Protein AF-A0A822EIH7-F1 (afdb_monomer_lite)

pLDDT: mean 78.68, std 15.82, range [45.62, 95.56]

Sequence (107 aa):
MNECTSEISDEQKKKHDIKTGICYKCGSTEHRLKQCTVKGDSFAYATCFICGKQGHWSRLCPDNPNGLYPNGGCCNECGSKQHFKRDCPTLLKKQGKILEIVFFILI

Radius of gyration: 18.98 Å; chains: 1; bounding box: 42×49×39 Å

Structure (mmCIF, N/CA/C/O backbone):
data_AF-A0A822EIH7-F1
#
_entry.id   AF-A0A822EIH7-F1
#
loop_
_atom_site.group_PDB
_atom_site.id
_atom_site.type_symbol
_atom_site.label_atom_id
_atom_site.label_alt_id
_atom_site.label_comp_id
_atom_site.label_asym_id
_atom_site.label_entity_id
_atom_site.label_seq_id
_atom_site.pdbx_PDB_ins_code
_atom_site.Cartn_x
_atom_site.Cartn_y
_atom_site.Cartn_z
_atom_site.occupancy
_atom_site.B_iso_or_equiv
_atom_site.auth_seq_id
_atom_site.auth_comp_id
_atom_site.auth_asym_id
_atom_site.auth_atom_id
_atom_site.pdbx_PDB_model_num
ATOM 1 N N . MET A 1 1 ? -23.480 2.847 18.351 1.00 45.62 1 MET A N 1
ATOM 2 C CA . MET A 1 1 ? -22.534 1.729 18.164 1.00 45.62 1 MET A CA 1
ATOM 3 C C . MET A 1 1 ? -22.243 1.641 16.682 1.00 45.62 1 MET A C 1
ATOM 5 O O . MET A 1 1 ? -23.177 1.461 15.919 1.00 45.62 1 MET A O 1
ATOM 9 N N . ASN A 1 2 ? -21.000 1.867 16.267 1.00 48.06 2 ASN A N 1
ATOM 10 C CA . ASN A 1 2 ? -20.639 1.895 14.853 1.00 48.06 2 ASN A CA 1
ATOM 11 C C . ASN A 1 2 ? -20.132 0.489 14.542 1.00 48.06 2 ASN A C 1
ATOM 13 O O . ASN A 1 2 ? -19.012 0.149 14.927 1.00 48.06 2 ASN A O 1
ATOM 17 N N . GLU A 1 3 ? -20.987 -0.348 13.966 1.00 56.59 3 GLU A N 1
ATOM 18 C CA . GLU A 1 3 ? -20.662 -1.733 13.640 1.00 56.59 3 GLU A CA 1
ATOM 19 C C . GLU A 1 3 ? -19.572 -1.760 12.557 1.00 56.59 3 GLU A C 1
ATOM 21 O O . GLU A 1 3 ? -19.833 -1.694 11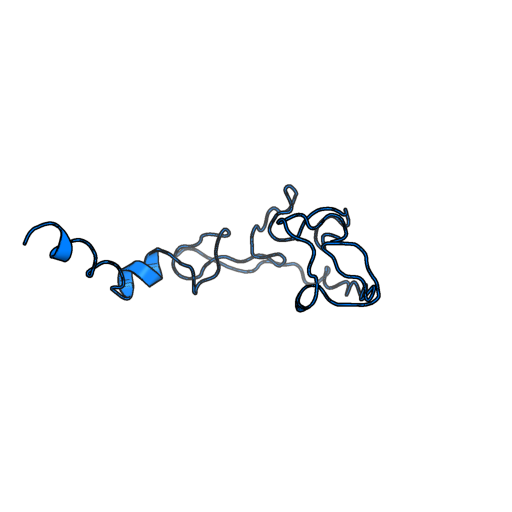.362 1.00 56.59 3 GLU A O 1
ATOM 26 N N . CYS A 1 4 ? -18.308 -1.833 12.992 1.00 61.81 4 CYS A N 1
ATOM 27 C CA . CYS A 1 4 ? -17.170 -2.263 12.174 1.00 61.81 4 CYS A CA 1
ATOM 28 C C . CYS A 1 4 ? -17.231 -3.793 11.989 1.00 61.81 4 CYS A C 1
ATOM 30 O O . CYS A 1 4 ? -16.249 -4.486 12.263 1.00 61.81 4 CYS A O 1
ATOM 32 N N . THR A 1 5 ? -18.384 -4.346 11.602 1.00 58.75 5 THR A N 1
ATOM 33 C CA . THR A 1 5 ? -18.497 -5.776 11.317 1.00 58.75 5 THR A CA 1
ATOM 34 C C . THR A 1 5 ? -17.883 -6.056 9.955 1.00 58.75 5 THR A C 1
ATOM 36 O O . THR A 1 5 ? -18.190 -5.450 8.929 1.00 58.75 5 THR A O 1
ATOM 39 N N . SER A 1 6 ? -16.918 -6.962 9.983 1.00 58.47 6 SER A N 1
ATOM 40 C CA . SER A 1 6 ? -16.290 -7.556 8.820 1.00 58.47 6 SER A CA 1
ATOM 41 C C . SER A 1 6 ? -17.275 -8.518 8.155 1.00 58.47 6 SER A C 1
ATOM 43 O O . SER A 1 6 ? -17.166 -9.727 8.339 1.00 58.47 6 SER A O 1
ATOM 45 N N . GLU A 1 7 ? -18.247 -8.012 7.402 1.00 51.31 7 GLU A N 1
ATOM 46 C CA . GLU A 1 7 ? -18.938 -8.856 6.426 1.00 51.31 7 GLU A CA 1
ATOM 47 C C . GLU A 1 7 ? -18.020 -9.020 5.217 1.00 51.31 7 GLU A C 1
ATOM 49 O O . GLU A 1 7 ? -17.996 -8.212 4.290 1.00 51.31 7 GLU A O 1
ATOM 54 N N . ILE A 1 8 ? -17.180 -10.049 5.273 1.00 58.06 8 ILE A N 1
ATOM 55 C CA . ILE A 1 8 ? -16.433 -10.526 4.117 1.00 58.06 8 ILE A CA 1
ATOM 56 C C . ILE A 1 8 ? -16.943 -11.939 3.898 1.00 58.06 8 IL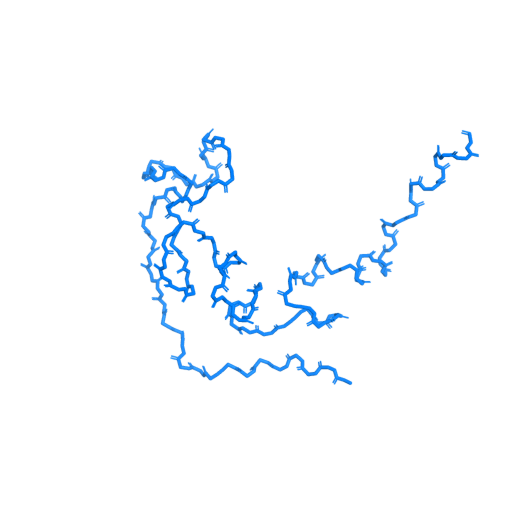E A C 1
ATOM 58 O O . ILE A 1 8 ? -16.682 -12.820 4.712 1.00 58.06 8 ILE A O 1
ATOM 62 N N . SER A 1 9 ? -17.693 -12.147 2.819 1.00 48.41 9 SER A N 1
ATOM 63 C CA . SER A 1 9 ? -18.020 -13.484 2.330 1.00 48.41 9 SER A CA 1
ATOM 64 C C . SER A 1 9 ? -16.724 -14.287 2.172 1.00 48.41 9 SER A C 1
ATOM 66 O O . SER A 1 9 ? -15.798 -13.819 1.501 1.00 48.41 9 SER A O 1
ATOM 68 N N . ASP A 1 10 ? -16.672 -15.477 2.771 1.00 56.41 10 ASP A N 1
ATOM 69 C CA . ASP A 1 10 ? -15.498 -16.353 2.932 1.00 56.41 10 ASP A CA 1
ATOM 70 C C . ASP A 1 10 ? -14.782 -16.778 1.628 1.00 56.41 10 ASP A C 1
ATOM 72 O O . ASP A 1 10 ? -13.753 -17.457 1.651 1.00 56.41 10 ASP A O 1
ATOM 76 N N . GLU A 1 11 ? -15.276 -16.364 0.464 1.00 57.44 11 GLU A N 1
ATOM 77 C CA . GLU A 1 11 ? -14.930 -16.972 -0.819 1.00 57.44 11 GLU A CA 1
ATOM 78 C C . GLU A 1 11 ? -13.720 -16.357 -1.545 1.00 57.44 11 GLU A C 1
ATOM 80 O O . GLU A 1 11 ? -13.286 -16.870 -2.574 1.00 57.44 11 GLU A O 1
ATOM 85 N N . GLN A 1 12 ? -13.106 -15.284 -1.030 1.00 56.19 12 GLN A N 1
ATOM 86 C CA . GLN A 1 12 ? -12.056 -14.556 -1.772 1.00 56.19 12 GLN A CA 1
ATOM 87 C C . GLN A 1 12 ? -10.625 -14.705 -1.241 1.00 56.19 12 GLN A C 1
ATOM 89 O O . GLN A 1 12 ? -9.727 -13.957 -1.630 1.00 56.19 12 GLN A O 1
ATOM 94 N N . LYS A 1 13 ? -10.334 -15.729 -0.432 1.00 51.81 13 LYS A N 1
ATOM 95 C CA . LYS A 1 13 ? -8.954 -16.042 -0.014 1.00 51.81 13 LYS A CA 1
ATOM 96 C C . LYS A 1 13 ? -8.166 -16.773 -1.114 1.00 51.81 13 LYS A C 1
ATOM 98 O O . LYS A 1 13 ? -7.545 -17.807 -0.867 1.00 51.81 13 LYS A O 1
ATOM 103 N N . LYS A 1 14 ? -8.145 -16.250 -2.346 1.00 51.91 14 LYS A N 1
ATOM 104 C CA . LYS A 1 14 ? -7.264 -16.781 -3.396 1.00 51.91 14 LYS A CA 1
ATOM 105 C C . LYS A 1 14 ? -5.855 -16.230 -3.175 1.00 51.91 14 LYS A C 1
ATOM 107 O O . LYS A 1 14 ? -5.532 -15.090 -3.489 1.00 51.91 14 LYS A O 1
ATOM 112 N N . LYS A 1 15 ? -5.031 -17.062 -2.542 1.00 50.66 15 LYS A N 1
ATOM 113 C CA . LYS A 1 15 ? -3.625 -16.826 -2.207 1.00 50.66 15 LYS A CA 1
ATOM 114 C C . LYS A 1 15 ? -2.829 -16.540 -3.488 1.00 50.66 15 LYS A C 1
ATOM 116 O O . LYS A 1 15 ? -2.461 -17.462 -4.208 1.00 50.66 15 LYS A O 1
ATOM 121 N N . HIS A 1 16 ? -2.590 -15.266 -3.790 1.00 52.66 16 HIS A N 1
ATOM 122 C CA . HIS A 1 16 ? -1.744 -14.871 -4.914 1.00 52.66 16 HIS A CA 1
ATOM 123 C C . HIS A 1 16 ? -0.275 -15.009 -4.492 1.00 52.66 16 HIS A C 1
ATOM 125 O O . HIS A 1 16 ? 0.328 -14.089 -3.939 1.00 52.66 16 HIS A O 1
ATOM 131 N N . ASP A 1 17 ? 0.287 -16.201 -4.692 1.00 49.06 17 ASP A N 1
ATOM 132 C CA . ASP A 1 17 ? 1.688 -16.538 -4.411 1.00 49.06 17 ASP A CA 1
ATOM 133 C C . ASP A 1 17 ? 2.610 -15.980 -5.519 1.00 49.06 17 ASP A C 1
ATOM 135 O O . ASP A 1 17 ? 3.372 -16.691 -6.163 1.00 49.06 17 ASP A O 1
ATOM 139 N N . ILE A 1 18 ? 2.535 -14.669 -5.776 1.00 60.00 18 ILE A N 1
ATOM 140 C CA . ILE A 1 18 ? 3.509 -13.974 -6.625 1.00 60.00 18 ILE A CA 1
ATOM 141 C C . ILE A 1 18 ? 4.576 -13.376 -5.710 1.00 60.00 18 ILE A C 1
ATOM 143 O O . ILE A 1 18 ? 4.598 -12.183 -5.415 1.00 60.00 18 ILE A O 1
ATOM 147 N N . LYS A 1 19 ? 5.483 -14.225 -5.221 1.00 60.19 19 LYS A N 1
ATOM 148 C CA . LYS A 1 19 ? 6.781 -13.767 -4.712 1.00 60.19 19 LYS A CA 1
ATOM 149 C C . LYS A 1 19 ? 7.748 -13.697 -5.890 1.00 60.19 19 LYS A C 1
ATOM 151 O O . LYS A 1 19 ? 8.615 -14.547 -6.030 1.00 60.19 19 LYS A O 1
ATOM 156 N N . THR A 1 20 ? 7.621 -12.671 -6.730 1.00 66.50 20 THR A N 1
ATOM 157 C CA . THR A 1 20 ? 8.471 -12.480 -7.924 1.00 66.50 20 THR A CA 1
ATOM 158 C C . THR A 1 20 ? 9.943 -12.219 -7.617 1.00 66.50 20 THR A C 1
ATOM 160 O O . THR A 1 20 ? 10.742 -12.124 -8.536 1.00 66.50 20 THR A O 1
ATOM 163 N N . GLY A 1 21 ? 10.343 -12.094 -6.346 1.00 83.25 21 GLY A N 1
ATOM 164 C CA . GLY A 1 21 ? 11.744 -11.881 -5.977 1.00 83.25 21 GLY A CA 1
ATOM 165 C C . GLY A 1 21 ? 12.331 -10.559 -6.486 1.00 83.25 21 GLY A C 1
ATOM 166 O O . GLY A 1 21 ? 13.521 -10.331 -6.310 1.00 83.25 21 GLY A O 1
ATOM 167 N N . ILE A 1 22 ? 11.513 -9.680 -7.066 1.00 92.00 22 ILE A N 1
ATOM 168 C CA . ILE A 1 22 ? 11.937 -8.381 -7.580 1.00 92.00 22 ILE A CA 1
ATOM 169 C C . ILE A 1 22 ? 11.806 -7.286 -6.521 1.00 92.00 22 ILE A C 1
ATOM 171 O O . ILE A 1 22 ? 10.974 -7.331 -5.609 1.00 92.00 22 ILE A O 1
ATOM 175 N N . CYS A 1 23 ? 12.611 -6.248 -6.676 1.00 93.62 23 CYS A N 1
ATOM 176 C CA . CYS A 1 23 ? 12.456 -4.983 -6.001 1.00 93.62 23 CYS A CA 1
ATOM 177 C C . CYS A 1 23 ? 11.289 -4.215 -6.626 1.00 93.62 23 CYS A C 1
ATOM 179 O O . CYS A 1 23 ? 11.364 -3.756 -7.761 1.00 93.62 23 CYS A O 1
ATOM 181 N N . TYR A 1 24 ? 10.225 -3.991 -5.861 1.00 93.12 24 TYR A N 1
ATOM 182 C CA . TYR A 1 24 ? 9.033 -3.295 -6.357 1.00 93.12 24 TYR A CA 1
ATOM 183 C C . TYR A 1 24 ? 9.244 -1.809 -6.702 1.00 93.12 24 TYR A C 1
ATOM 185 O O . TYR A 1 24 ? 8.373 -1.190 -7.310 1.00 93.12 24 TYR A O 1
ATOM 193 N N . LYS A 1 25 ? 10.389 -1.229 -6.320 1.00 92.88 25 LYS A N 1
ATOM 194 C CA . LYS A 1 25 ? 10.757 0.155 -6.645 1.00 92.88 25 LYS A CA 1
ATOM 195 C C . LYS A 1 25 ? 11.479 0.271 -7.986 1.00 92.88 25 LYS A C 1
ATOM 197 O O . LYS A 1 25 ? 11.120 1.127 -8.784 1.00 92.88 25 LYS A O 1
ATOM 202 N N . CYS A 1 26 ? 12.469 -0.585 -8.242 1.00 94.31 26 CYS A N 1
ATOM 203 C CA . CYS A 1 26 ? 13.341 -0.470 -9.418 1.00 94.31 26 CYS A CA 1
ATOM 204 C C . CYS A 1 26 ? 13.315 -1.672 -10.374 1.00 94.31 26 CYS A C 1
ATOM 206 O O . CYS A 1 26 ? 13.976 -1.624 -11.404 1.00 94.31 26 CYS A O 1
ATOM 208 N N . GLY A 1 27 ? 12.601 -2.748 -10.042 1.00 92.31 27 GLY A N 1
ATOM 209 C CA . GLY A 1 27 ? 12.467 -3.941 -10.883 1.00 92.31 27 GLY A CA 1
ATOM 210 C C . GLY A 1 27 ? 13.622 -4.941 -10.779 1.00 92.31 27 GLY A C 1
ATOM 211 O O . GLY A 1 27 ? 13.520 -6.032 -11.326 1.00 92.31 27 GLY A O 1
ATOM 212 N N . SER A 1 28 ? 14.699 -4.619 -10.056 1.00 94.50 28 SER A N 1
ATOM 213 C CA . SER A 1 28 ? 15.863 -5.506 -9.903 1.00 94.50 28 SER A CA 1
ATOM 214 C C . SER A 1 28 ? 15.523 -6.805 -9.164 1.00 94.50 28 SER A C 1
ATOM 216 O O . SER A 1 28 ? 14.831 -6.771 -8.151 1.00 94.50 28 SER A O 1
ATOM 218 N N . THR A 1 29 ? 16.060 -7.938 -9.611 1.00 94.00 29 THR A N 1
ATOM 219 C CA . THR A 1 29 ? 16.001 -9.239 -8.915 1.00 94.00 29 THR A CA 1
ATOM 220 C C . THR A 1 29 ? 17.056 -9.395 -7.818 1.00 94.00 29 THR A C 1
ATOM 222 O O . THR A 1 29 ? 16.908 -10.242 -6.938 1.00 94.00 29 THR A O 1
ATOM 225 N N . GLU A 1 30 ? 18.091 -8.553 -7.833 1.00 94.44 30 GLU A N 1
ATOM 226 C CA . GLU A 1 30 ? 19.296 -8.711 -7.007 1.00 94.44 30 GLU A CA 1
ATOM 227 C C . GLU A 1 30 ? 19.086 -8.312 -5.546 1.00 94.44 30 GLU A C 1
ATOM 229 O O . GLU A 1 30 ? 19.859 -8.679 -4.665 1.00 94.44 30 GLU A O 1
ATOM 234 N N . HIS A 1 31 ? 18.043 -7.534 -5.263 1.00 94.38 31 HIS A N 1
ATOM 235 C CA . HIS A 1 31 ? 17.782 -7.034 -3.923 1.00 94.38 31 HIS A CA 1
ATOM 236 C C . HIS A 1 31 ? 16.289 -6.883 -3.641 1.00 94.38 31 HIS A C 1
ATOM 238 O O . HIS A 1 31 ? 15.437 -6.882 -4.530 1.00 94.38 31 HIS A O 1
ATOM 244 N N . ARG A 1 32 ? 15.947 -6.748 -2.358 1.00 92.06 32 ARG A N 1
ATOM 245 C CA . ARG A 1 32 ? 14.588 -6.393 -1.924 1.00 92.06 32 ARG A CA 1
ATOM 246 C C . ARG A 1 32 ? 14.476 -4.891 -1.716 1.00 92.06 32 ARG A C 1
ATOM 248 O O . ARG A 1 32 ? 15.474 -4.204 -1.551 1.00 92.06 32 ARG A O 1
ATOM 255 N N . LEU A 1 33 ? 13.245 -4.390 -1.618 1.00 90.88 33 LEU A N 1
ATOM 256 C CA . LEU A 1 33 ? 12.959 -2.963 -1.426 1.00 90.88 33 LEU A CA 1
ATOM 257 C C . LEU A 1 33 ? 13.804 -2.295 -0.322 1.00 90.88 33 LEU A C 1
ATOM 259 O O . LEU A 1 33 ? 14.254 -1.172 -0.505 1.00 90.88 33 LEU A O 1
ATOM 263 N N . LYS A 1 34 ? 14.058 -2.995 0.794 1.00 91.62 34 LYS A N 1
ATOM 264 C CA . LYS A 1 34 ? 14.863 -2.486 1.922 1.00 91.62 34 LYS A CA 1
ATOM 265 C C . LYS A 1 34 ? 16.324 -2.181 1.566 1.00 91.62 34 LYS A C 1
ATOM 267 O O . LYS A 1 34 ? 16.948 -1.376 2.238 1.00 91.62 34 LYS A O 1
ATOM 272 N N . GLN A 1 35 ? 16.858 -2.850 0.551 1.00 94.88 35 GLN A N 1
ATOM 273 C CA . GLN A 1 35 ? 18.236 -2.718 0.071 1.00 94.88 35 GLN A CA 1
ATOM 274 C C . GLN A 1 35 ? 18.303 -1.890 -1.222 1.00 94.88 35 GLN A C 1
ATOM 276 O O . GLN A 1 35 ? 19.367 -1.752 -1.816 1.00 94.88 35 GLN A O 1
ATOM 281 N N . CYS A 1 36 ? 17.166 -1.362 -1.686 1.00 94.75 36 CYS A N 1
ATOM 282 C CA . CYS A 1 36 ? 17.118 -0.555 -2.891 1.00 94.75 36 CYS A CA 1
ATOM 283 C C . CYS A 1 36 ? 17.691 0.834 -2.617 1.00 94.75 36 CYS A C 1
ATOM 285 O O . CYS A 1 36 ? 17.194 1.559 -1.758 1.00 94.75 36 CYS A O 1
ATOM 287 N N . THR A 1 37 ? 18.709 1.214 -3.381 1.00 95.56 37 THR A N 1
ATOM 288 C CA . THR A 1 37 ? 19.370 2.523 -3.285 1.00 95.56 37 THR A CA 1
ATOM 289 C C . THR A 1 37 ? 18.744 3.579 -4.198 1.00 95.56 37 THR A C 1
ATOM 291 O O . THR A 1 37 ? 19.094 4.757 -4.113 1.00 95.56 37 THR A O 1
ATOM 294 N N . VAL A 1 38 ? 17.801 3.183 -5.062 1.00 94.44 38 VAL A N 1
ATOM 295 C CA . VAL A 1 38 ? 17.085 4.099 -5.957 1.00 94.44 38 VAL A CA 1
ATOM 296 C C . VAL A 1 38 ? 16.218 5.051 -5.132 1.00 94.44 38 VAL A C 1
ATOM 298 O O . VAL A 1 38 ? 15.399 4.632 -4.309 1.00 94.44 38 VAL A O 1
ATOM 301 N N . LYS A 1 39 ? 16.408 6.352 -5.365 1.00 92.06 39 LYS A N 1
ATOM 302 C CA . LYS A 1 39 ? 15.670 7.433 -4.701 1.00 92.06 39 LYS A CA 1
ATOM 303 C C . LYS A 1 39 ? 14.283 7.627 -5.328 1.00 92.06 39 LYS A C 1
ATOM 305 O O . LYS A 1 39 ? 14.076 7.321 -6.497 1.00 92.06 39 LYS A O 1
ATOM 310 N N . GLY A 1 40 ? 13.356 8.182 -4.548 1.00 87.00 40 GLY A N 1
ATOM 311 C CA . GLY A 1 40 ? 11.985 8.495 -4.970 1.00 87.00 40 GLY A CA 1
ATOM 312 C C . GLY A 1 40 ? 10.953 7.469 -4.504 1.00 87.00 40 GLY A C 1
ATOM 313 O O . GLY A 1 40 ? 11.303 6.343 -4.162 1.00 87.00 40 GLY A O 1
ATOM 314 N N . ASP A 1 41 ? 9.680 7.855 -4.491 1.00 83.44 41 ASP A N 1
ATOM 315 C CA . ASP A 1 41 ? 8.581 7.070 -3.898 1.00 83.44 41 ASP A CA 1
ATOM 316 C C . ASP A 1 41 ? 7.765 6.277 -4.926 1.00 83.44 41 ASP A C 1
ATOM 318 O O . ASP A 1 41 ? 6.660 5.814 -4.649 1.00 83.44 41 ASP A O 1
ATOM 322 N N . SER A 1 42 ? 8.321 6.097 -6.126 1.00 86.88 42 SER A N 1
ATOM 323 C CA . SER A 1 42 ? 7.699 5.276 -7.158 1.00 86.88 42 SER A CA 1
ATOM 324 C C . SER A 1 42 ? 7.789 3.793 -6.804 1.00 86.88 42 SER A C 1
ATOM 326 O O . SER A 1 42 ? 8.826 3.286 -6.371 1.00 86.88 42 SER A O 1
ATOM 328 N N . PHE A 1 43 ? 6.687 3.089 -7.033 1.00 91.25 43 PHE A N 1
ATOM 329 C CA . PHE A 1 43 ? 6.589 1.639 -6.921 1.00 91.25 43 PHE A CA 1
ATOM 330 C C . PHE A 1 43 ? 6.082 1.060 -8.239 1.00 91.25 43 PHE A C 1
ATOM 332 O O . PHE A 1 43 ? 5.137 0.273 -8.269 1.00 91.25 43 PHE A O 1
ATOM 339 N N . ALA A 1 44 ? 6.717 1.488 -9.334 1.00 91.50 44 ALA A N 1
ATOM 340 C CA . ALA A 1 44 ? 6.360 1.134 -10.707 1.00 91.50 44 ALA A CA 1
ATOM 341 C C . ALA A 1 44 ? 6.210 -0.384 -10.924 1.00 91.50 44 ALA A C 1
ATOM 343 O O . ALA A 1 44 ? 5.368 -0.817 -11.701 1.00 91.50 44 ALA A O 1
ATOM 344 N N . TYR A 1 45 ? 6.983 -1.188 -10.189 1.00 93.12 45 TYR A N 1
ATOM 345 C CA . TYR A 1 45 ? 7.025 -2.645 -10.327 1.00 93.12 45 TYR A CA 1
ATOM 346 C C . TYR A 1 45 ? 6.199 -3.378 -9.259 1.00 93.12 45 TYR A C 1
ATOM 348 O O . TYR A 1 45 ? 6.142 -4.609 -9.253 1.00 93.12 45 TYR A O 1
ATOM 356 N N . ALA A 1 46 ? 5.563 -2.656 -8.328 1.00 92.00 46 ALA A N 1
ATOM 357 C CA . ALA A 1 46 ? 4.610 -3.256 -7.402 1.00 92.00 46 ALA A CA 1
ATOM 358 C C . ALA A 1 46 ? 3.359 -3.680 -8.169 1.00 92.00 46 ALA A C 1
ATOM 360 O O . ALA A 1 46 ? 2.795 -2.881 -8.908 1.00 92.00 46 ALA A O 1
ATOM 361 N N . THR A 1 47 ? 2.913 -4.919 -7.964 1.00 90.81 47 THR A N 1
ATOM 362 C CA . THR A 1 47 ? 1.611 -5.394 -8.451 1.00 90.81 47 THR A CA 1
ATOM 363 C C . THR A 1 47 ? 0.591 -5.262 -7.327 1.00 90.81 47 THR A C 1
ATOM 365 O O . THR A 1 47 ? 0.806 -5.768 -6.225 1.00 90.81 47 THR A O 1
ATOM 368 N N . CYS A 1 48 ? -0.508 -4.565 -7.589 1.00 89.06 48 CYS A N 1
ATOM 369 C CA . CYS A 1 48 ? -1.574 -4.364 -6.624 1.00 89.06 48 CYS A CA 1
ATOM 370 C C . CYS A 1 48 ? -2.333 -5.670 -6.370 1.00 89.06 48 CYS A C 1
ATOM 372 O O . CYS A 1 48 ? -2.833 -6.297 -7.300 1.00 89.06 48 CYS A O 1
ATOM 374 N N . PHE A 1 49 ? -2.488 -6.052 -5.102 1.00 85.31 49 PHE A N 1
ATOM 375 C CA . PHE A 1 49 ? -3.231 -7.262 -4.725 1.00 85.31 49 PHE A CA 1
ATOM 376 C C . PHE A 1 49 ? -4.756 -7.101 -4.802 1.00 85.31 49 PHE A C 1
ATOM 378 O O . PHE A 1 49 ? -5.465 -8.082 -4.626 1.00 85.31 49 PHE A O 1
ATOM 385 N N . ILE A 1 50 ? -5.254 -5.881 -5.030 1.00 85.62 50 ILE A N 1
ATOM 386 C CA . ILE A 1 50 ? -6.689 -5.606 -5.184 1.00 85.62 50 ILE A CA 1
ATOM 387 C C . ILE A 1 50 ? -7.095 -5.685 -6.655 1.00 85.62 50 ILE A C 1
ATOM 389 O O . ILE A 1 50 ? -7.956 -6.477 -7.012 1.00 85.62 50 ILE A O 1
ATOM 393 N N . CYS A 1 51 ? -6.462 -4.886 -7.519 1.00 88.88 51 CYS A N 1
ATOM 394 C CA . CYS A 1 51 ? -6.854 -4.778 -8.928 1.00 88.88 51 CYS A CA 1
ATOM 395 C C . CYS A 1 51 ? -5.923 -5.518 -9.902 1.00 88.88 51 CYS A C 1
ATOM 397 O O . CYS A 1 51 ? -6.160 -5.493 -11.106 1.00 88.88 51 CYS A O 1
ATOM 399 N N . GLY A 1 52 ? -4.831 -6.120 -9.419 1.00 87.94 52 GLY A N 1
ATOM 400 C CA . GLY A 1 52 ? -3.861 -6.850 -10.245 1.00 87.94 52 GLY A CA 1
ATOM 401 C C . GLY A 1 52 ? -2.959 -5.977 -11.128 1.00 87.94 52 GLY A C 1
ATOM 402 O O . GLY A 1 52 ? -2.040 -6.496 -11.754 1.00 87.94 52 GLY A O 1
ATOM 403 N N . LYS A 1 53 ? -3.181 -4.658 -11.186 1.00 90.75 53 LYS A N 1
ATOM 404 C CA . LYS A 1 53 ? -2.388 -3.729 -12.008 1.00 90.75 53 LYS A CA 1
ATOM 405 C C . LYS A 1 53 ? -1.054 -3.391 -11.340 1.00 90.75 53 LYS A C 1
ATOM 407 O O . LYS A 1 53 ? -0.952 -3.375 -10.113 1.00 90.75 53 LYS A O 1
ATOM 412 N N . GLN A 1 54 ? -0.044 -3.071 -12.147 1.00 91.19 54 GLN A N 1
ATOM 413 C CA . GLN A 1 54 ? 1.245 -2.585 -11.656 1.00 91.19 54 GLN A CA 1
ATOM 414 C C . GLN A 1 54 ? 1.247 -1.071 -11.391 1.00 91.19 54 GLN A C 1
ATOM 416 O O . GLN A 1 54 ? 0.381 -0.341 -11.872 1.00 91.19 54 GLN A O 1
ATOM 421 N N . GLY A 1 55 ? 2.221 -0.603 -10.610 1.00 91.44 55 GLY A N 1
ATOM 422 C CA . GLY A 1 55 ? 2.521 0.819 -10.426 1.00 91.44 55 GLY A CA 1
ATOM 423 C C . GLY A 1 55 ? 2.087 1.430 -9.094 1.00 91.44 55 GLY A C 1
ATOM 424 O O . GLY A 1 55 ? 2.387 2.594 -8.839 1.00 91.44 55 GLY A O 1
ATOM 425 N N . HIS A 1 56 ? 1.404 0.675 -8.230 1.00 90.88 56 HIS A N 1
ATOM 426 C CA . HIS A 1 56 ? 0.961 1.159 -6.921 1.00 90.88 56 HIS A CA 1
ATOM 427 C C . HIS A 1 56 ? 0.846 0.033 -5.884 1.00 90.88 56 HIS A C 1
ATOM 429 O O . HIS A 1 56 ? 0.736 -1.148 -6.209 1.00 90.88 56 HIS A O 1
ATOM 435 N N . TRP A 1 57 ? 0.833 0.413 -4.605 1.00 88.19 57 TRP A N 1
ATOM 436 C CA . TRP A 1 57 ? 0.505 -0.489 -3.498 1.00 88.19 57 TRP A CA 1
ATOM 437 C C . TRP A 1 57 ? -1.005 -0.631 -3.338 1.00 88.19 57 TRP A C 1
ATOM 439 O O . TRP A 1 57 ? -1.723 0.343 -3.524 1.00 88.19 57 TRP A O 1
ATOM 449 N N . SER A 1 58 ? -1.488 -1.770 -2.836 1.00 85.62 58 SER A N 1
ATOM 450 C CA . SER A 1 58 ? -2.915 -1.979 -2.527 1.00 85.62 58 SER A CA 1
ATOM 451 C C . SER A 1 58 ? -3.549 -0.878 -1.663 1.00 85.62 58 SER A C 1
ATOM 453 O O . SER A 1 58 ? -4.720 -0.556 -1.838 1.00 85.62 58 SER A O 1
ATOM 455 N N . ARG A 1 59 ? -2.771 -0.263 -0.758 1.00 82.25 59 ARG A N 1
ATOM 456 C CA . ARG A 1 59 ? -3.206 0.890 0.056 1.00 82.25 59 ARG A CA 1
ATOM 457 C C . ARG A 1 59 ? -3.497 2.144 -0.779 1.00 82.25 59 ARG A C 1
ATOM 459 O O . ARG A 1 59 ? -4.322 2.953 -0.380 1.00 82.25 59 ARG A O 1
ATOM 466 N N . LEU A 1 60 ? -2.776 2.324 -1.880 1.00 86.19 60 LEU A N 1
ATOM 467 C CA . LEU A 1 60 ? -2.885 3.460 -2.797 1.00 86.19 60 LEU A CA 1
ATOM 468 C C . LEU A 1 60 ? -3.727 3.112 -4.031 1.00 86.19 60 LEU A C 1
ATOM 470 O O . LEU A 1 60 ? -3.717 3.852 -5.009 1.00 86.19 60 LEU A O 1
ATOM 474 N N . CYS A 1 61 ? -4.409 1.964 -4.019 1.00 88.94 61 CYS A N 1
ATOM 475 C CA . CYS A 1 61 ? -5.237 1.543 -5.133 1.00 88.94 61 CYS A CA 1
ATOM 476 C C . CYS A 1 61 ? -6.479 2.442 -5.221 1.00 88.94 61 CYS A C 1
ATOM 478 O O . CYS A 1 61 ? -7.242 2.485 -4.253 1.00 88.94 61 CYS A O 1
ATOM 480 N N . PRO A 1 62 ? -6.702 3.137 -6.352 1.00 86.44 62 PRO A N 1
ATOM 481 C CA . PRO A 1 62 ? -7.882 3.985 -6.529 1.00 86.44 62 PRO A CA 1
ATOM 482 C C . PRO A 1 62 ? -9.177 3.163 -6.562 1.00 86.44 62 PRO A C 1
ATOM 484 O O . PRO A 1 62 ? -10.230 3.655 -6.173 1.00 86.44 62 PRO A O 1
ATOM 487 N N . ASP A 1 63 ? -9.070 1.892 -6.956 1.00 85.88 63 ASP A N 1
ATOM 488 C CA . ASP A 1 63 ? -10.184 0.956 -7.104 1.00 85.88 63 ASP A CA 1
ATOM 489 C C . ASP A 1 63 ? -10.473 0.174 -5.801 1.00 85.88 63 ASP A C 1
ATOM 491 O O . ASP A 1 63 ? -11.198 -0.817 -5.830 1.00 85.88 63 ASP A O 1
ATOM 495 N N . ASN A 1 64 ? -9.880 0.546 -4.654 1.00 83.06 64 ASN A N 1
ATOM 496 C CA . ASN A 1 64 ? -10.037 -0.191 -3.394 1.00 83.06 64 ASN A CA 1
ATOM 497 C C . ASN A 1 64 ? -11.130 0.423 -2.492 1.00 83.06 64 ASN A C 1
ATOM 499 O O . ASN A 1 64 ? -10.845 1.359 -1.735 1.00 83.06 64 ASN A O 1
ATOM 503 N N . PRO A 1 65 ? -12.358 -0.137 -2.480 1.00 77.06 65 PRO A N 1
ATOM 504 C CA . PRO A 1 65 ? -13.478 0.399 -1.698 1.00 77.06 65 PRO A CA 1
ATOM 505 C C . PRO A 1 65 ? -13.282 0.255 -0.180 1.00 77.06 65 PRO A C 1
ATOM 507 O O . PRO A 1 65 ? -13.952 0.924 0.613 1.00 77.06 65 PRO A O 1
ATOM 510 N N . ASN A 1 66 ? -12.355 -0.605 0.249 1.00 80.00 66 ASN A N 1
ATOM 511 C CA . ASN A 1 66 ? -12.086 -0.869 1.658 1.00 80.00 66 ASN A CA 1
ATOM 512 C C . ASN A 1 66 ? -10.889 -0.072 2.208 1.00 80.00 66 ASN A C 1
ATOM 514 O O . ASN A 1 66 ? -10.548 -0.186 3.389 1.00 80.00 66 ASN A O 1
ATOM 518 N N . GLY A 1 67 ? -10.271 0.785 1.388 1.00 81.44 67 GLY A N 1
ATOM 519 C CA . GLY A 1 67 ? -9.169 1.649 1.803 1.00 81.44 67 GLY A CA 1
ATOM 520 C C . GLY A 1 67 ? -7.981 0.859 2.358 1.00 81.44 67 GLY A C 1
ATOM 521 O O . GLY A 1 67 ? -7.498 -0.093 1.752 1.00 81.44 67 GLY A O 1
ATOM 522 N N . LEU A 1 68 ? -7.487 1.232 3.539 1.00 83.88 68 LEU A N 1
ATOM 523 C CA . LEU A 1 68 ? -6.324 0.581 4.152 1.00 83.88 68 LEU A CA 1
ATOM 524 C C . LEU A 1 68 ? -6.567 -0.877 4.572 1.00 83.88 68 LEU A C 1
ATOM 526 O O . LEU A 1 68 ? -5.619 -1.580 4.926 1.00 83.88 68 LEU A O 1
ATOM 530 N N . TYR A 1 69 ? -7.818 -1.326 4.535 1.00 85.19 69 TYR A N 1
ATOM 531 C CA . TYR A 1 69 ? -8.249 -2.628 5.005 1.00 85.19 69 TYR A CA 1
ATOM 532 C C . TYR A 1 69 ? -8.702 -3.495 3.818 1.00 85.19 69 TYR A C 1
ATOM 534 O O . TYR A 1 69 ? -9.894 -3.582 3.574 1.00 85.19 69 TYR A O 1
ATOM 542 N N . PRO A 1 70 ? -7.797 -4.149 3.061 1.00 74.81 70 PRO A N 1
ATOM 543 C CA . PRO A 1 70 ? -8.137 -4.967 1.886 1.00 74.81 70 PRO A CA 1
ATOM 544 C C . PRO A 1 70 ? -9.317 -5.918 2.096 1.00 74.81 70 PRO A C 1
ATOM 546 O O . PRO A 1 70 ? -10.203 -6.021 1.254 1.00 74.81 70 PRO A O 1
ATOM 549 N N . ASN A 1 71 ? -9.341 -6.546 3.270 1.00 78.50 71 ASN A N 1
ATOM 550 C CA . ASN A 1 71 ? -10.361 -7.491 3.692 1.00 78.50 71 ASN A CA 1
ATOM 551 C C . ASN A 1 71 ? -11.462 -6.791 4.505 1.00 78.50 71 ASN A C 1
ATOM 553 O O . ASN A 1 71 ? -11.955 -7.365 5.452 1.00 78.50 71 ASN A O 1
ATOM 557 N N . GLY A 1 72 ?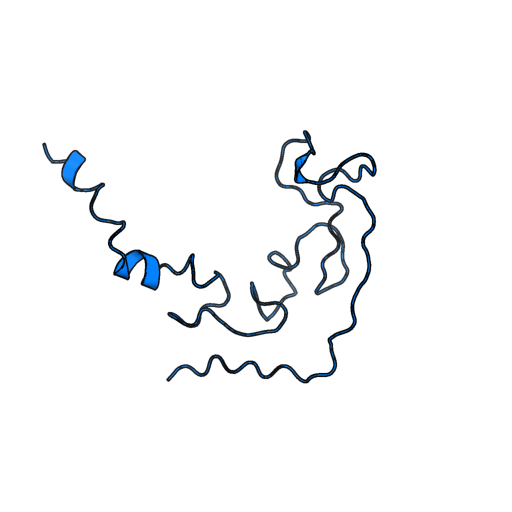 -11.796 -5.529 4.253 1.00 83.31 72 GLY A N 1
ATOM 558 C CA . GLY A 1 72 ? -12.811 -4.820 5.038 1.00 83.31 72 GLY A CA 1
ATOM 559 C C . GLY A 1 72 ? -12.422 -4.522 6.497 1.00 83.31 72 GLY A C 1
ATOM 560 O O . GLY A 1 72 ? -11.351 -4.877 6.991 1.00 83.31 72 GLY A O 1
ATOM 561 N N . GLY A 1 73 ? -13.316 -3.813 7.187 1.00 86.88 73 GLY A N 1
ATOM 562 C CA . GLY A 1 73 ? -13.102 -3.291 8.538 1.00 86.88 73 GLY A CA 1
ATOM 563 C C . GLY A 1 73 ? -12.754 -1.800 8.575 1.00 86.88 73 GLY A C 1
ATOM 564 O O . GLY A 1 73 ? -12.738 -1.107 7.555 1.00 86.88 73 GLY A O 1
ATOM 565 N N . CYS A 1 74 ? -12.521 -1.299 9.787 1.00 89.06 74 CYS A N 1
ATOM 566 C CA . CYS A 1 74 ? -12.197 0.095 10.063 1.00 89.06 74 CYS A CA 1
ATOM 567 C C . CYS A 1 74 ? -11.319 0.237 11.310 1.00 89.06 74 CYS A C 1
ATOM 569 O O . CYS A 1 74 ? -11.073 -0.711 12.052 1.00 89.06 74 CYS A O 1
ATOM 571 N N . CYS A 1 75 ? -10.823 1.446 11.558 1.00 91.12 75 CYS A N 1
ATOM 572 C CA . CYS A 1 75 ? -10.224 1.799 12.830 1.00 91.12 75 CYS A CA 1
ATOM 573 C C . CYS A 1 75 ? -11.263 1.654 13.951 1.00 91.12 75 CYS A C 1
ATOM 575 O O . CYS A 1 75 ? -12.223 2.417 14.005 1.00 91.12 75 CYS A O 1
ATOM 577 N N . ASN A 1 76 ? -11.032 0.738 14.892 1.00 89.44 76 ASN A N 1
ATOM 578 C CA . ASN A 1 76 ? -11.971 0.430 15.985 1.00 89.44 76 ASN A CA 1
ATOM 579 C C . ASN A 1 76 ? -12.196 1.579 16.989 1.00 89.44 76 ASN A C 1
ATOM 581 O O . ASN A 1 76 ? -12.963 1.428 17.931 1.00 89.44 76 ASN A O 1
ATOM 585 N N . GLU A 1 77 ? -11.503 2.707 16.832 1.00 91.00 77 GLU A N 1
ATOM 586 C CA . GLU A 1 77 ? -11.591 3.860 17.739 1.00 91.00 77 GLU A CA 1
ATOM 587 C C . GLU A 1 77 ? -12.381 5.022 17.144 1.00 91.00 77 GLU A C 1
ATOM 589 O O . GLU A 1 77 ? -12.951 5.820 17.882 1.00 91.00 77 GLU A O 1
ATOM 594 N N . CYS A 1 78 ? -12.402 5.146 15.815 1.00 91.00 78 CYS A N 1
ATOM 595 C CA . CYS A 1 78 ? -13.065 6.259 15.131 1.00 91.00 78 CYS A CA 1
ATOM 596 C C . CYS A 1 78 ? -13.852 5.858 13.874 1.00 91.00 78 CYS A C 1
ATOM 598 O O . CYS A 1 78 ? -14.465 6.716 13.251 1.00 91.00 78 CYS A O 1
ATOM 600 N N . GLY A 1 79 ? -13.824 4.587 13.467 1.00 89.19 79 GLY A N 1
ATOM 601 C CA . GLY A 1 79 ? -14.525 4.071 12.287 1.00 89.19 79 GLY A CA 1
ATOM 602 C C . GLY A 1 79 ? -13.865 4.374 10.934 1.00 89.19 79 GLY A C 1
ATOM 603 O O . GLY A 1 79 ? -14.370 3.944 9.903 1.00 89.19 79 GLY A O 1
ATOM 604 N N . SER A 1 80 ? -12.732 5.083 10.887 1.00 89.31 80 SER A N 1
ATOM 605 C CA . SER A 1 80 ? -12.085 5.443 9.613 1.00 89.31 80 SER A CA 1
ATOM 606 C C . SER A 1 80 ? -11.391 4.256 8.933 1.00 89.31 80 SER A C 1
ATOM 608 O O . SER A 1 80 ? -10.745 3.446 9.594 1.00 89.31 80 SER A O 1
ATOM 610 N N . LYS A 1 81 ? -11.436 4.203 7.595 1.00 87.88 81 LYS A N 1
ATOM 611 C CA . LYS A 1 81 ? -10.694 3.233 6.761 1.00 87.88 81 LYS A CA 1
ATOM 612 C C . LYS A 1 81 ? -9.337 3.753 6.258 1.00 87.88 81 LYS A C 1
ATOM 614 O O . LYS A 1 81 ? -8.663 3.073 5.489 1.00 87.88 81 LYS A O 1
ATOM 619 N N . GLN A 1 82 ? -8.934 4.966 6.643 1.00 87.38 82 GLN A N 1
ATOM 620 C CA . GLN A 1 82 ? -7.756 5.642 6.072 1.00 87.38 82 GLN A CA 1
ATOM 621 C C . GLN A 1 82 ? -6.451 5.417 6.860 1.00 87.38 82 GLN A C 1
ATOM 623 O O . GLN A 1 82 ? -5.360 5.673 6.343 1.00 87.38 82 GLN A O 1
ATOM 628 N N . 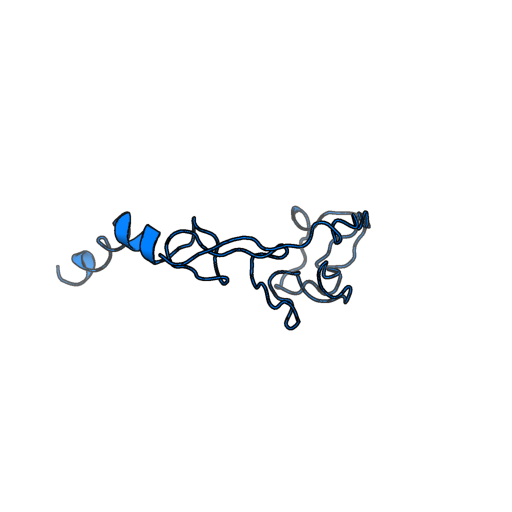HIS A 1 83 ? -6.536 4.927 8.098 1.00 90.56 83 HIS A N 1
ATOM 629 C CA . HIS A 1 83 ? -5.395 4.713 8.992 1.00 90.56 83 HIS A CA 1
ATOM 630 C C . HIS A 1 83 ? -5.571 3.449 9.836 1.00 90.56 83 HIS A C 1
ATOM 632 O O . HIS A 1 83 ? -6.691 2.994 10.051 1.00 90.56 83 HIS A O 1
ATOM 638 N N . PHE A 1 84 ? -4.461 2.892 10.332 1.00 90.62 84 PHE A N 1
ATOM 639 C CA . PHE A 1 84 ? -4.502 1.813 11.317 1.00 90.62 84 PHE A CA 1
ATOM 640 C C . PHE A 1 84 ? -4.782 2.388 12.705 1.00 90.62 84 PHE A C 1
ATOM 642 O O . PHE A 1 84 ? -4.444 3.536 12.974 1.00 90.62 84 PHE A O 1
ATOM 649 N N . LYS A 1 85 ? -5.312 1.575 13.627 1.00 89.38 85 LYS A N 1
ATOM 650 C CA . LYS A 1 85 ? -5.607 1.992 15.012 1.00 89.38 85 LYS A CA 1
ATOM 651 C C . LYS A 1 85 ? -4.442 2.746 15.675 1.00 89.38 85 LYS A C 1
ATOM 653 O O . LYS A 1 85 ? -4.661 3.794 16.263 1.00 89.38 85 LYS A O 1
ATOM 658 N N . ARG A 1 86 ? -3.202 2.269 15.522 1.00 87.75 86 ARG A N 1
ATOM 659 C CA . ARG A 1 86 ? -1.994 2.920 16.077 1.00 87.75 86 ARG A CA 1
ATOM 660 C C . ARG A 1 86 ? -1.756 4.353 15.579 1.00 87.75 86 ARG A C 1
ATOM 662 O O . ARG A 1 86 ? -1.156 5.147 16.287 1.00 87.75 86 ARG A O 1
ATOM 669 N N . ASP A 1 87 ? -2.251 4.661 14.385 1.00 90.19 87 ASP A N 1
ATOM 670 C CA . ASP A 1 87 ? -2.130 5.958 13.721 1.00 90.19 87 ASP A CA 1
ATOM 671 C C . ASP A 1 87 ? -3.431 6.775 13.876 1.00 90.19 87 ASP A C 1
ATOM 673 O O . ASP A 1 87 ? -3.634 7.780 13.197 1.00 90.19 87 ASP A O 1
ATOM 677 N N . CYS A 1 88 ? -4.360 6.331 14.737 1.00 92.75 88 CYS A N 1
ATOM 678 C CA . CYS A 1 88 ? -5.647 6.987 14.915 1.00 92.75 88 CYS A CA 1
ATOM 679 C C . CYS A 1 88 ? -5.482 8.333 15.630 1.00 92.75 88 CYS A C 1
ATOM 681 O O . CYS A 1 88 ? -5.050 8.354 16.786 1.00 92.75 88 CYS A O 1
ATOM 683 N N . PRO A 1 89 ? -5.910 9.458 15.028 1.00 91.06 89 PRO A N 1
ATOM 684 C CA . PRO A 1 89 ? -5.767 10.774 15.643 1.00 91.06 89 PRO A CA 1
ATOM 685 C C . PRO A 1 89 ? -6.540 10.877 16.961 1.00 91.06 89 PRO A C 1
ATOM 687 O O . PRO A 1 89 ? -6.084 11.539 17.887 1.00 91.06 89 PRO A O 1
ATOM 690 N N . THR A 1 90 ? -7.678 10.187 17.088 1.00 90.62 90 THR A N 1
ATOM 691 C CA . THR A 1 90 ? -8.450 10.130 18.336 1.00 90.62 90 THR A CA 1
ATOM 692 C C . THR A 1 90 ? -7.675 9.419 19.443 1.00 90.62 90 THR A C 1
ATOM 694 O O . THR A 1 90 ? -7.706 9.869 20.586 1.00 90.62 90 THR A O 1
ATOM 697 N N . LEU A 1 91 ? -6.937 8.349 19.123 1.00 88.56 91 LEU A N 1
ATOM 698 C CA . LEU A 1 91 ? -6.069 7.691 20.102 1.00 88.56 91 LEU A CA 1
ATOM 699 C C . LEU A 1 91 ? -4.860 8.536 20.468 1.00 88.56 91 LEU A C 1
ATOM 701 O O . LEU A 1 91 ? -4.556 8.666 21.648 1.00 88.56 91 LEU A O 1
ATOM 705 N N . LEU A 1 92 ? -4.197 9.136 19.481 1.00 87.44 92 LEU A N 1
ATOM 706 C CA . LEU A 1 92 ? -3.033 9.987 19.725 1.00 87.44 92 LEU A CA 1
ATOM 707 C C . LEU A 1 92 ? -3.399 11.203 20.592 1.00 87.44 92 LEU A C 1
ATOM 709 O O . LEU A 1 92 ? -2.643 11.562 21.493 1.00 87.44 92 LEU A O 1
ATOM 713 N N . LYS A 1 93 ? -4.594 11.780 20.388 1.00 83.88 93 LYS A N 1
ATOM 714 C CA . LYS A 1 93 ? -5.156 12.837 21.246 1.00 83.88 93 LYS A CA 1
ATOM 715 C C . LYS A 1 93 ? -5.424 12.347 22.673 1.00 83.88 93 LYS A C 1
ATOM 717 O O . LYS A 1 93 ? -5.049 13.035 23.615 1.00 83.88 93 LYS A O 1
ATOM 722 N N . LYS A 1 94 ? -6.010 11.154 22.850 1.00 78.44 94 LYS A N 1
ATOM 723 C CA . LYS A 1 94 ? -6.239 10.544 24.180 1.00 78.44 94 LYS A CA 1
ATOM 724 C C . LYS A 1 94 ? -4.936 10.206 24.921 1.00 78.44 94 LYS A C 1
ATOM 726 O O . LYS A 1 94 ? -4.929 10.190 26.143 1.00 78.44 94 LYS A O 1
ATOM 731 N N . GLN A 1 95 ? -3.846 9.946 24.196 1.00 72.12 95 GLN A N 1
ATOM 732 C CA . GLN A 1 95 ? -2.527 9.609 24.753 1.00 72.12 95 GLN A CA 1
ATOM 733 C C . GLN A 1 95 ? -1.635 10.835 25.039 1.00 72.12 95 GLN A C 1
ATOM 735 O O . GLN A 1 95 ? -0.483 10.664 25.426 1.00 72.12 95 GLN A O 1
ATOM 740 N N . GLY A 1 96 ? -2.134 12.065 24.862 1.00 62.53 96 GLY A N 1
ATOM 741 C CA . GLY A 1 96 ? -1.463 13.267 25.371 1.00 62.53 96 GLY A CA 1
ATOM 742 C C . GLY A 1 96 ? -0.176 13.700 24.652 1.00 62.53 96 GLY A C 1
ATOM 743 O O . GLY A 1 96 ? 0.608 14.442 25.230 1.00 62.53 96 GLY A O 1
ATOM 744 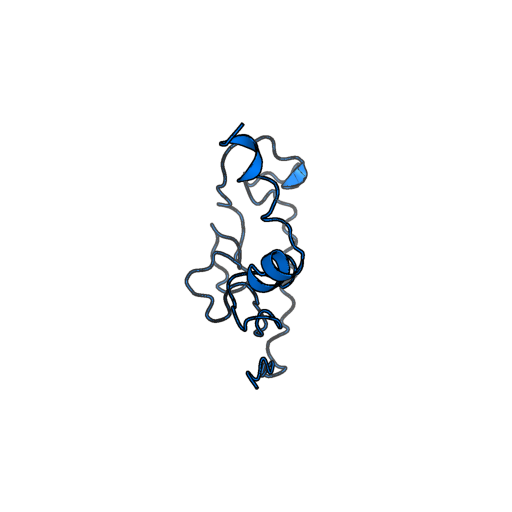N N . LYS A 1 97 ? 0.063 13.321 23.389 1.00 58.06 97 LYS A N 1
ATOM 745 C CA . LYS A 1 97 ? 1.250 13.771 22.618 1.00 58.06 97 LYS A CA 1
ATOM 746 C C . LYS A 1 97 ? 1.071 15.115 21.879 1.00 58.06 97 LYS A C 1
ATOM 748 O O . LYS A 1 97 ? 1.565 15.273 20.768 1.00 58.06 97 LYS A O 1
ATOM 753 N N . ILE A 1 98 ? 0.341 16.074 22.456 1.00 55.62 98 ILE A N 1
ATOM 754 C CA . ILE A 1 98 ? 0.095 17.410 21.854 1.00 55.62 98 ILE A CA 1
ATOM 755 C C . ILE A 1 98 ? 0.479 18.569 22.810 1.00 55.62 98 ILE A C 1
ATOM 757 O O . ILE A 1 98 ? 0.301 19.733 22.470 1.00 55.62 98 ILE A O 1
ATOM 761 N N . LEU A 1 99 ? 1.065 18.296 23.985 1.00 53.00 99 LEU A N 1
ATOM 762 C CA . LEU A 1 99 ? 1.291 19.328 25.015 1.00 53.00 99 LEU A CA 1
ATOM 763 C C . LEU A 1 99 ? 2.708 19.950 25.058 1.00 53.00 99 LEU A C 1
ATOM 765 O O . LEU A 1 99 ? 2.946 20.822 25.878 1.00 53.00 99 LEU A O 1
ATOM 769 N N . GLU A 1 100 ? 3.640 19.576 24.175 1.00 50.56 100 GLU A N 1
ATOM 770 C CA . GLU A 1 100 ? 5.049 20.044 24.243 1.00 50.56 100 GLU A CA 1
ATOM 771 C C . GLU A 1 100 ? 5.413 21.142 23.218 1.00 50.56 100 GLU A C 1
ATOM 773 O O . GLU A 1 100 ? 6.574 21.513 23.106 1.00 50.56 100 GLU A O 1
ATOM 778 N N . ILE A 1 101 ? 4.466 21.670 22.429 1.00 53.44 101 ILE A N 1
ATOM 779 C CA . ILE A 1 101 ? 4.781 22.709 21.414 1.00 53.44 101 ILE A CA 1
ATOM 780 C C . ILE A 1 101 ? 4.336 24.110 21.853 1.00 53.44 101 ILE A C 1
ATOM 782 O O . ILE A 1 101 ? 4.958 25.100 21.481 1.00 53.44 101 ILE A O 1
ATOM 786 N N . VAL A 1 102 ? 3.300 24.227 22.686 1.00 54.69 102 VAL A N 1
ATOM 787 C CA . VAL A 1 102 ? 2.738 25.544 23.047 1.00 54.69 102 VAL A CA 1
ATOM 788 C C . VAL A 1 102 ? 3.543 26.243 24.155 1.00 54.69 102 VAL A C 1
ATOM 790 O O . VAL A 1 102 ? 3.454 27.457 24.301 1.00 54.69 102 VAL A O 1
ATOM 793 N N . PHE A 1 103 ? 4.373 25.505 24.901 1.00 55.25 103 PHE A N 1
ATOM 794 C CA . PHE A 1 103 ? 5.165 26.054 26.010 1.00 55.25 103 PHE A CA 1
ATOM 795 C C . PHE A 1 103 ? 6.437 26.796 25.557 1.00 55.25 103 PHE A C 1
ATOM 797 O O . PHE A 1 103 ? 6.927 27.655 26.279 1.00 55.25 103 PHE A O 1
ATOM 804 N N . PHE A 1 104 ? 6.949 26.519 24.351 1.00 56.22 104 PHE A N 1
ATOM 805 C CA . PHE A 1 104 ? 8.197 27.112 23.842 1.00 56.22 104 PHE A CA 1
ATOM 806 C C . PHE A 1 104 ? 8.028 28.461 23.122 1.00 56.22 104 PHE A C 1
ATOM 808 O O . PHE A 1 104 ? 9.026 29.077 22.772 1.00 56.22 104 PHE A O 1
ATOM 815 N N . ILE A 1 105 ? 6.797 28.920 22.867 1.00 61.03 105 ILE A N 1
ATOM 816 C CA . ILE A 1 105 ? 6.541 30.151 22.085 1.00 61.03 105 ILE A CA 1
ATOM 817 C C . ILE A 1 105 ? 6.154 31.344 22.986 1.00 61.03 105 ILE A C 1
ATOM 819 O O . ILE A 1 105 ? 6.050 32.469 22.508 1.00 61.03 105 ILE A O 1
ATOM 823 N N . LEU A 1 106 ? 5.967 31.134 24.293 1.00 60.19 106 LEU A N 1
ATOM 824 C CA . LEU A 1 106 ? 5.538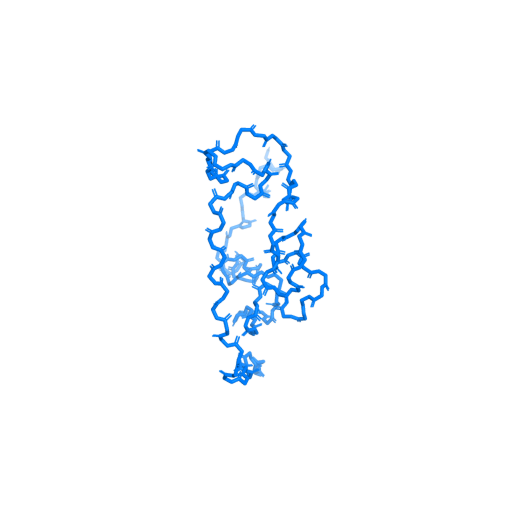 32.182 25.234 1.00 60.19 106 LEU A CA 1
ATOM 825 C C . LEU A 1 106 ? 6.515 32.444 26.393 1.00 60.19 106 LEU A C 1
ATOM 827 O O . LEU A 1 106 ? 6.106 33.017 27.401 1.00 60.19 106 LEU A O 1
ATOM 831 N N . ILE A 1 107 ? 7.790 32.066 26.259 1.00 59.25 107 ILE A N 1
ATOM 832 C CA . ILE A 1 107 ? 8.848 32.419 27.221 1.00 59.25 107 ILE A CA 1
ATOM 833 C C . ILE A 1 107 ? 9.993 33.100 26.480 1.00 59.25 107 ILE A C 1
ATOM 835 O O . ILE A 1 107 ? 10.401 32.555 25.431 1.00 59.25 107 ILE A O 1
#

Secondary structure (DSSP, 8-state):
---------GGG-----------TTT--SSS-GGG----SS--TTPBPTTT--BSS-GGG-TT-TTTT-TT----TTT--SSS-GGG-HHHHHHTTTTSSSSTTS--

Foldseek 3Di:
DPPLDQPFDPPPPPPPPPPVCAAQAPRDNPDHVVPDPDDDDWRQNDQEPQPRDGTDYVLPDPPQPQHCCNSGGAQPQPRHSPDHVVPDPNVVVVVPPPPPPPVVPPD